Protein AF-A0A529F8K0-F1 (afdb_monomer_lite)

Secondary structure (DSSP, 8-state):
------TTSPPEEEEEEEGGGGTTTHHHHHHHHTT-SS--GGGSHHHHHHHGGG-TTS-EEEEEEEEEETTEEEEEEEEEEEEE--SSTTPPPEEEE---

pLDDT: mean 80.77, std 12.35, range [34.78, 93.19]

Foldseek 3Di:
DPDPPDPDWFDKDKDKAWLQCLVVCQVQQCQQQVVDPDHDPCSRSVNSNVVSVVVVVFRKMWIWIWGDDPVDTHTDDTWIWTFDADPDVPGDTDIDTDDD

Radius of gyration: 15.43 Å; chains: 1; bounding box: 37×30×43 Å

Sequence (100 aa):
HIEILANNRPERKLAIYPAAAGFDLVEELDYLCARTVEPNVFFNPRFLAPAMPRLEDREVKLAVIRDGDEYRNRLRLLVPFSVERPAIPLGVPVMRTWSS

Structure (mmCIF, N/CA/C/O backbone):
data_AF-A0A529F8K0-F1
#
_entry.id   AF-A0A529F8K0-F1
#
loop_
_atom_site.group_PDB
_atom_site.id
_atom_site.type_symbol
_atom_site.label_atom_id
_atom_site.label_alt_id
_atom_site.label_comp_id
_atom_site.label_asym_id
_atom_site.label_entity_id
_atom_site.label_seq_id
_atom_site.pdbx_PDB_ins_code
_atom_site.Cartn_x
_atom_site.Cartn_y
_atom_site.Cartn_z
_atom_site.occupancy
_atom_site.B_iso_or_equiv
_atom_site.auth_seq_id
_atom_site.auth_comp_id
_atom_site.auth_asym_id
_atom_site.auth_atom_id
_atom_site.pdbx_PDB_model_num
ATOM 1 N N . HIS A 1 1 ? -15.029 17.921 -12.730 1.00 34.78 1 HIS A N 1
ATOM 2 C CA . HIS A 1 1 ? -16.026 17.514 -11.723 1.00 34.78 1 HIS A CA 1
ATOM 3 C C . HIS A 1 1 ? -15.289 16.755 -10.626 1.00 34.78 1 HIS A C 1
ATOM 5 O O . HIS A 1 1 ? -14.945 15.603 -10.833 1.00 34.78 1 HIS A O 1
ATOM 11 N N . ILE A 1 2 ? -14.938 17.417 -9.520 1.00 41.97 2 ILE A N 1
ATOM 12 C CA . ILE A 1 2 ? -14.504 16.722 -8.301 1.00 41.97 2 ILE A CA 1
ATOM 13 C C . ILE A 1 2 ? -15.795 16.479 -7.528 1.00 41.97 2 ILE A C 1
ATOM 15 O O . ILE A 1 2 ? -16.441 17.436 -7.107 1.00 41.97 2 ILE A O 1
ATOM 19 N N . GLU A 1 3 ? -16.238 15.227 -7.448 1.00 46.56 3 GLU A N 1
ATOM 20 C CA . GLU A 1 3 ? -17.440 14.872 -6.697 1.00 46.56 3 GLU A CA 1
ATOM 21 C C . GLU A 1 3 ? -17.213 15.121 -5.203 1.00 46.56 3 GLU A C 1
ATOM 23 O O . GLU A 1 3 ? -16.631 14.309 -4.483 1.00 46.56 3 GLU A O 1
ATOM 28 N N . ILE A 1 4 ? -17.716 16.258 -4.726 1.00 52.88 4 ILE A N 1
ATOM 29 C CA . ILE A 1 4 ? -17.993 16.490 -3.312 1.00 52.88 4 ILE A CA 1
ATOM 30 C C . ILE A 1 4 ? -19.259 15.693 -2.988 1.00 52.88 4 ILE A C 1
ATOM 32 O O . ILE A 1 4 ? -20.375 16.201 -3.015 1.00 52.88 4 ILE A O 1
ATOM 36 N N . LEU A 1 5 ? -19.084 14.404 -2.715 1.00 57.44 5 LEU A N 1
ATOM 37 C CA . LEU A 1 5 ? -20.120 13.550 -2.144 1.00 57.44 5 LEU A CA 1
ATOM 38 C C . LEU A 1 5 ? -19.679 13.097 -0.753 1.00 57.44 5 LEU A C 1
ATOM 40 O O . LEU A 1 5 ? -19.171 11.987 -0.573 1.00 57.44 5 LEU A O 1
ATOM 44 N N . ALA A 1 6 ? -19.877 13.972 0.236 1.00 53.09 6 ALA A N 1
ATOM 45 C CA . ALA A 1 6 ? -20.589 13.638 1.474 1.00 53.09 6 ALA A CA 1
ATOM 46 C C . ALA A 1 6 ? -20.390 14.727 2.533 1.00 53.09 6 ALA A C 1
ATOM 48 O O . ALA A 1 6 ? -19.340 14.809 3.160 1.00 53.09 6 ALA A O 1
ATOM 49 N N . ASN A 1 7 ? -21.457 15.464 2.825 1.00 56.72 7 ASN A N 1
ATOM 50 C CA . ASN A 1 7 ? -21.496 16.514 3.846 1.00 56.72 7 ASN A CA 1
ATOM 51 C C . ASN A 1 7 ? -21.342 16.015 5.305 1.00 56.72 7 ASN A C 1
ATOM 53 O O . ASN A 1 7 ? -21.532 16.801 6.217 1.00 56.72 7 ASN A O 1
ATOM 57 N N . ASN A 1 8 ? -21.036 14.728 5.538 1.00 63.09 8 ASN A N 1
ATOM 58 C CA . ASN A 1 8 ? -20.968 14.103 6.872 1.00 63.09 8 ASN A CA 1
ATOM 59 C C . ASN A 1 8 ? -19.920 12.973 6.989 1.00 63.09 8 ASN A C 1
ATOM 61 O O . ASN A 1 8 ? -19.951 12.200 7.947 1.00 63.09 8 ASN A O 1
ATOM 65 N N . ARG A 1 9 ? -19.029 12.790 6.003 1.00 67.81 9 ARG A N 1
ATOM 66 C CA . ARG A 1 9 ? -17.962 11.778 6.108 1.00 67.81 9 ARG A CA 1
ATOM 67 C C . ARG A 1 9 ? -16.693 12.429 6.657 1.00 67.81 9 ARG A C 1
ATOM 69 O O . ARG A 1 9 ? -16.410 13.556 6.261 1.00 67.81 9 ARG A O 1
ATOM 76 N N . PRO A 1 10 ? -15.928 11.736 7.519 1.00 73.69 10 PRO A N 1
ATOM 77 C CA . PRO A 1 10 ? -14.649 12.257 7.975 1.00 73.69 10 PRO A CA 1
ATOM 78 C C . PRO A 1 10 ? -13.744 12.587 6.787 1.00 73.69 10 PRO A C 1
ATOM 80 O O . PRO A 1 10 ? -13.781 11.877 5.772 1.00 73.69 10 PRO A O 1
ATOM 83 N N . GLU A 1 11 ? -12.930 13.634 6.924 1.00 79.69 11 GLU A N 1
ATOM 84 C CA . GLU A 1 11 ? -11.948 13.982 5.901 1.00 79.69 11 GLU A CA 1
ATOM 85 C C . GLU A 1 11 ? -11.048 12.786 5.599 1.00 79.69 11 GLU A C 1
ATOM 87 O O . GLU A 1 11 ? -10.622 12.043 6.490 1.00 79.69 11 GLU A O 1
ATOM 92 N N . ARG A 1 12 ? -10.769 12.598 4.309 1.00 86.38 12 ARG A N 1
ATOM 93 C CA . ARG A 1 12 ? -9.857 11.562 3.850 1.00 86.38 12 ARG A CA 1
ATOM 94 C C . ARG A 1 12 ? -8.489 12.161 3.617 1.00 86.38 12 ARG A C 1
ATOM 96 O O . ARG A 1 12 ? -8.351 13.080 2.813 1.00 86.38 12 ARG A O 1
ATOM 103 N N . LYS A 1 13 ? -7.482 11.606 4.280 1.00 87.75 13 LYS A N 1
ATOM 104 C CA . LYS A 1 13 ? -6.093 12.044 4.140 1.00 87.75 13 LYS A CA 1
ATOM 105 C C . LYS A 1 13 ? -5.315 11.002 3.352 1.00 87.75 13 LYS A C 1
ATOM 107 O O . LYS A 1 13 ? -5.330 9.822 3.703 1.00 87.75 13 LYS A O 1
ATOM 112 N N . LEU A 1 14 ? -4.671 11.455 2.280 1.00 91.75 14 LEU A N 1
ATOM 113 C CA . LEU A 1 14 ? -3.693 10.678 1.528 1.00 91.75 14 LEU A CA 1
ATOM 114 C C . LEU A 1 14 ? -2.320 10.882 2.167 1.00 91.75 14 LEU A C 1
ATOM 116 O O . LEU A 1 14 ? -1.885 12.018 2.343 1.00 91.75 14 LEU A O 1
ATOM 120 N N . ALA A 1 15 ? -1.634 9.787 2.469 1.00 91.00 15 ALA A N 1
ATOM 121 C CA . ALA A 1 15 ? -0.244 9.796 2.900 1.00 91.00 15 ALA A CA 1
ATOM 122 C C . ALA A 1 15 ? 0.568 8.821 2.043 1.00 91.00 15 ALA A C 1
ATOM 124 O O . ALA A 1 15 ? 0.055 7.794 1.594 1.00 91.00 15 ALA A O 1
ATOM 125 N N . ILE A 1 16 ? 1.831 9.167 1.796 1.00 92.69 16 ILE A N 1
ATOM 126 C CA . ILE A 1 16 ? 2.768 8.350 1.026 1.00 92.69 16 ILE A CA 1
ATOM 127 C C . ILE A 1 16 ? 3.906 7.959 1.956 1.00 92.69 16 ILE A C 1
ATOM 129 O O . ILE A 1 16 ? 4.568 8.827 2.523 1.00 92.69 16 ILE A O 1
ATOM 133 N N . TYR A 1 17 ? 4.136 6.658 2.080 1.00 90.25 17 TYR A N 1
ATOM 134 C CA . TYR A 1 17 ? 5.192 6.094 2.907 1.00 90.25 17 TYR A CA 1
ATOM 135 C C . TYR A 1 17 ? 6.238 5.372 2.051 1.00 90.25 17 TYR A C 1
ATOM 137 O O . TYR A 1 17 ? 5.900 4.840 0.987 1.00 90.25 17 TYR A O 1
ATOM 145 N N . PRO A 1 18 ? 7.505 5.309 2.498 1.00 88.56 18 PRO A N 1
ATOM 146 C CA . PRO A 1 18 ? 8.475 4.394 1.905 1.00 88.56 18 PRO A CA 1
ATOM 147 C C . PRO A 1 18 ? 8.022 2.940 2.105 1.00 88.56 18 PRO A C 1
ATOM 149 O O . PRO A 1 18 ? 7.329 2.634 3.075 1.00 88.56 18 PRO A O 1
ATOM 152 N N . ALA A 1 19 ? 8.450 2.025 1.230 1.00 83.75 19 ALA A N 1
ATOM 153 C CA . ALA A 1 19 ? 8.105 0.602 1.339 1.00 83.75 19 ALA A CA 1
ATOM 154 C C . ALA A 1 19 ? 8.466 -0.018 2.707 1.00 83.75 19 ALA A C 1
ATOM 156 O O . ALA A 1 19 ? 7.732 -0.866 3.214 1.00 83.75 19 ALA A O 1
ATOM 157 N N . ALA A 1 20 ? 9.546 0.453 3.342 1.00 80.25 20 ALA A N 1
ATOM 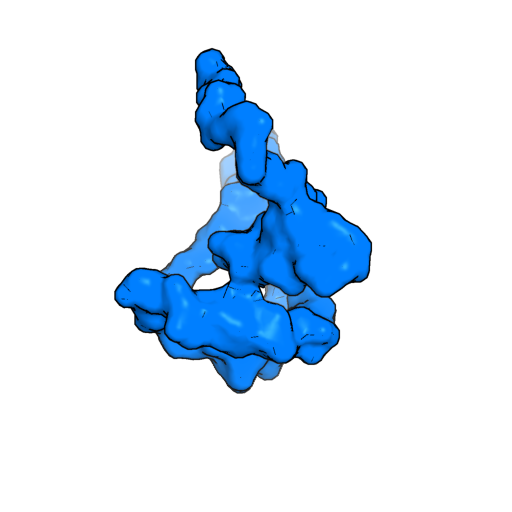158 C CA . ALA A 1 20 ? 9.972 0.009 4.672 1.00 80.25 20 ALA A CA 1
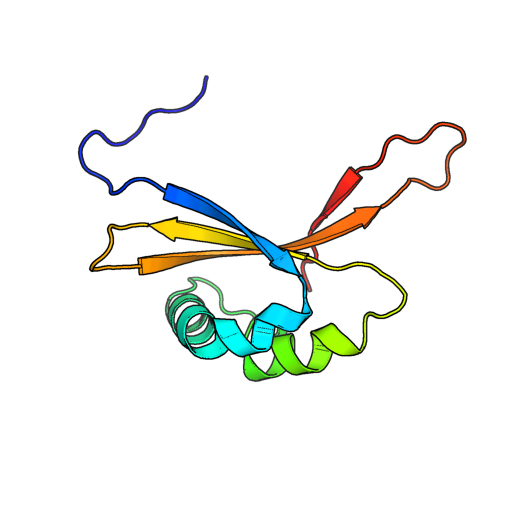ATOM 159 C C . ALA A 1 20 ? 8.929 0.275 5.777 1.00 80.25 20 ALA A C 1
ATOM 161 O O . ALA A 1 20 ? 8.872 -0.473 6.747 1.00 80.25 20 ALA A O 1
ATOM 162 N N . ALA A 1 21 ? 8.051 1.270 5.609 1.00 84.31 21 ALA A N 1
ATOM 163 C CA . ALA A 1 21 ? 6.977 1.544 6.564 1.00 84.31 21 ALA A CA 1
ATOM 164 C C . ALA A 1 21 ? 5.897 0.449 6.584 1.00 84.31 21 ALA A C 1
ATOM 166 O O . ALA A 1 21 ? 5.016 0.473 7.436 1.00 84.31 21 ALA A O 1
ATOM 167 N N . GLY A 1 22 ? 5.937 -0.526 5.666 1.00 78.00 22 GLY A N 1
ATOM 168 C CA . GLY A 1 22 ? 5.014 -1.662 5.677 1.00 78.00 22 GLY A CA 1
ATOM 169 C C . GLY A 1 22 ? 5.008 -2.426 7.008 1.00 78.00 22 GLY A C 1
ATOM 170 O O . GLY A 1 22 ? 3.963 -2.949 7.381 1.00 78.00 22 GLY A O 1
ATOM 171 N N . PHE A 1 23 ? 6.132 -2.441 7.738 1.00 81.69 23 PHE A N 1
ATOM 172 C CA . PHE A 1 23 ? 6.224 -3.030 9.080 1.00 81.69 23 PHE A CA 1
ATOM 173 C C . PHE A 1 23 ? 5.476 -2.213 10.141 1.00 81.69 23 PHE A C 1
ATOM 175 O O . PHE A 1 23 ? 4.771 -2.786 10.968 1.00 81.69 23 PHE A O 1
ATOM 182 N N . ASP A 1 24 ? 5.573 -0.886 10.083 1.00 85.12 24 ASP A N 1
ATOM 183 C CA . ASP A 1 24 ? 4.896 0.006 11.032 1.00 85.12 24 ASP A CA 1
ATOM 184 C C . ASP A 1 24 ? 3.378 0.039 10.798 1.00 85.12 24 ASP A C 1
ATOM 186 O O . ASP A 1 24 ? 2.598 0.301 11.709 1.00 85.12 24 ASP A O 1
ATOM 190 N N . LEU A 1 25 ? 2.946 -0.263 9.570 1.00 84.75 25 LEU A N 1
ATOM 191 C CA . LEU A 1 25 ? 1.546 -0.240 9.149 1.00 84.75 25 LEU A CA 1
ATOM 192 C C . LEU A 1 25 ? 0.813 -1.583 9.332 1.00 84.75 25 LEU A C 1
ATOM 194 O O . LEU A 1 25 ? -0.354 -1.680 8.953 1.00 84.75 25 LEU A O 1
ATOM 198 N N . VAL A 1 26 ? 1.456 -2.622 9.886 1.00 87.31 26 VAL A N 1
ATOM 199 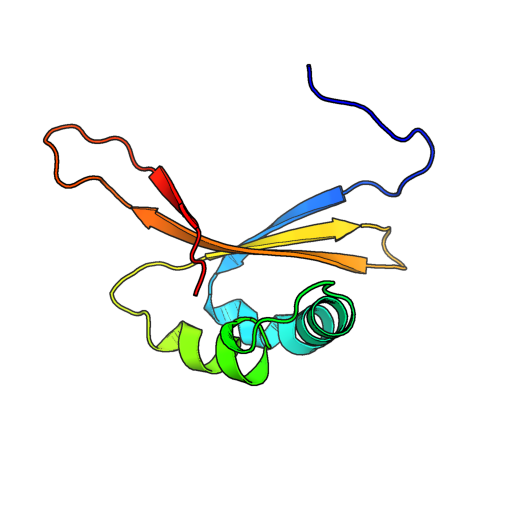C CA . VAL A 1 26 ? 0.927 -4.005 9.911 1.00 87.31 26 VAL A CA 1
ATOM 200 C C . VAL A 1 26 ? -0.486 -4.098 10.486 1.00 87.31 26 VAL A C 1
ATOM 202 O O . VAL A 1 26 ? -1.352 -4.692 9.848 1.00 87.31 26 VAL A O 1
ATOM 205 N N . GLU A 1 27 ? -0.743 -3.509 11.655 1.00 86.75 27 GLU A N 1
ATOM 206 C CA . GLU A 1 27 ? -2.057 -3.592 12.314 1.00 86.75 27 GLU A CA 1
ATOM 207 C C . GLU A 1 27 ? -3.165 -2.960 11.455 1.00 86.75 27 GLU A C 1
ATOM 209 O O . GLU A 1 27 ? -4.260 -3.505 11.293 1.00 86.75 27 GLU A O 1
ATOM 214 N N . GLU A 1 28 ? -2.859 -1.823 10.840 1.00 87.56 28 GLU A N 1
ATOM 215 C CA . GLU A 1 28 ? -3.801 -1.059 10.028 1.00 87.56 28 GLU A CA 1
ATOM 216 C C . GLU A 1 28 ? -4.068 -1.734 8.676 1.00 87.56 28 GLU A C 1
ATOM 218 O O . GLU A 1 28 ? -5.192 -1.722 8.166 1.00 87.56 28 GLU A O 1
ATOM 223 N N . LEU A 1 29 ? -3.040 -2.367 8.111 1.00 87.69 29 LEU A N 1
ATOM 224 C CA . LEU A 1 29 ? -3.141 -3.197 6.917 1.00 87.69 29 LEU A CA 1
ATOM 225 C C . LEU A 1 29 ? -3.951 -4.467 7.182 1.00 87.69 29 LEU A C 1
ATOM 227 O O . LEU A 1 29 ? -4.797 -4.816 6.359 1.00 87.69 29 LEU A O 1
ATOM 231 N N . ASP A 1 30 ? -3.757 -5.124 8.330 1.00 89.25 30 ASP A N 1
ATOM 232 C CA . ASP A 1 30 ? -4.571 -6.273 8.745 1.00 89.25 30 ASP A CA 1
ATOM 233 C C . ASP A 1 30 ? -6.045 -5.846 8.900 1.00 89.25 30 ASP A C 1
ATOM 235 O O . ASP A 1 30 ? -6.950 -6.543 8.427 1.00 89.25 30 ASP A O 1
ATOM 239 N N . TYR A 1 31 ? -6.303 -4.655 9.462 1.00 88.88 31 TYR A N 1
ATOM 240 C CA . TYR A 1 31 ? -7.652 -4.086 9.545 1.00 88.88 31 TYR A CA 1
ATOM 241 C C . TYR A 1 31 ? -8.303 -3.903 8.165 1.00 88.88 31 TYR A C 1
ATOM 243 O O . TYR A 1 31 ? -9.483 -4.250 8.004 1.00 88.88 31 TYR A O 1
ATOM 251 N N . LEU A 1 32 ? -7.565 -3.355 7.193 1.00 89.75 32 LEU A N 1
ATOM 252 C CA . LEU A 1 32 ? -8.044 -3.147 5.824 1.00 89.75 32 LEU A CA 1
ATOM 253 C C . LEU A 1 32 ? -8.283 -4.483 5.107 1.00 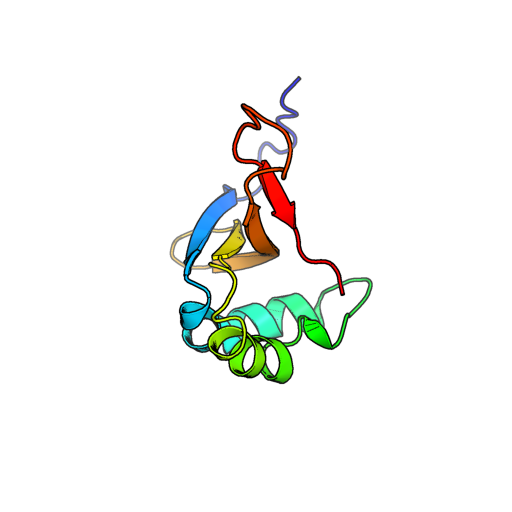89.75 32 LEU A C 1
ATOM 255 O O . LEU A 1 32 ? -9.365 -4.690 4.555 1.00 89.75 32 LEU A O 1
ATOM 259 N N . CYS A 1 33 ? -7.316 -5.403 5.159 1.00 88.06 33 CYS A N 1
ATOM 260 C CA . CYS A 1 33 ? -7.385 -6.707 4.494 1.00 88.06 33 CYS A CA 1
ATOM 261 C C . CYS A 1 33 ? -8.607 -7.512 4.946 1.00 88.06 33 CYS A C 1
ATOM 263 O O . CYS A 1 33 ? -9.341 -8.040 4.115 1.00 88.06 33 CYS A O 1
ATOM 265 N N . ALA A 1 34 ? -8.890 -7.537 6.252 1.00 88.56 34 ALA A N 1
ATOM 266 C CA . ALA A 1 34 ? -10.046 -8.243 6.810 1.00 88.56 34 ALA A CA 1
ATOM 267 C C . ALA A 1 34 ? -11.411 -7.680 6.359 1.00 88.56 34 ALA A C 1
ATOM 269 O O . ALA A 1 34 ? -12.445 -8.298 6.602 1.00 88.56 34 ALA A O 1
ATOM 270 N N . ARG A 1 35 ? -11.434 -6.488 5.750 1.00 88.06 35 ARG A N 1
ATOM 271 C CA . ARG A 1 35 ? -12.645 -5.770 5.311 1.00 88.06 35 ARG A CA 1
ATOM 272 C C . ARG A 1 35 ? -12.656 -5.498 3.811 1.00 88.06 35 ARG A C 1
ATOM 274 O O . ARG A 1 35 ? -13.506 -4.747 3.333 1.00 88.06 35 ARG A O 1
ATOM 281 N N . THR A 1 36 ? -11.705 -6.070 3.080 1.00 88.00 36 THR A N 1
ATOM 282 C CA . THR A 1 36 ? -11.659 -5.947 1.626 1.00 88.00 36 THR A CA 1
ATOM 283 C C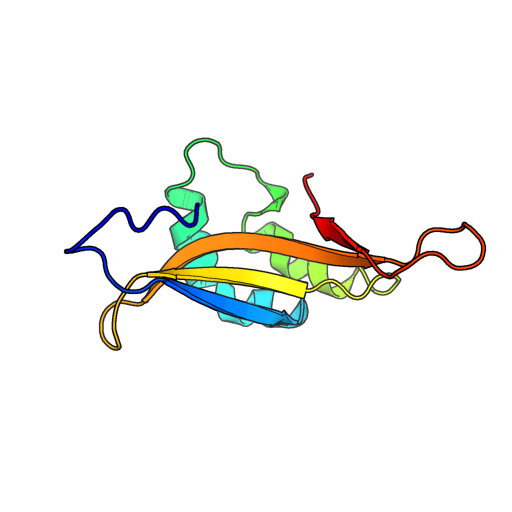 . THR A 1 36 ? -12.714 -6.878 1.035 1.00 88.00 36 THR A C 1
ATOM 285 O O . THR A 1 36 ? -12.853 -8.010 1.490 1.00 88.00 36 THR A O 1
ATOM 288 N N . VAL A 1 37 ? -13.480 -6.401 0.051 1.00 89.12 37 VAL A N 1
ATOM 289 C CA . VAL A 1 37 ? -14.528 -7.207 -0.605 1.00 89.12 37 VAL A CA 1
ATOM 290 C C . VAL A 1 37 ? -13.914 -8.433 -1.281 1.00 89.12 37 VAL A C 1
ATOM 292 O O . VAL A 1 37 ? -14.440 -9.535 -1.163 1.00 89.12 37 VAL A O 1
ATOM 295 N N . GLU A 1 38 ? -12.764 -8.235 -1.925 1.00 88.75 38 GLU A N 1
ATOM 296 C CA . GLU A 1 38 ? -11.971 -9.292 -2.542 1.00 88.75 38 GLU A CA 1
ATOM 297 C C . GLU A 1 38 ? -10.573 -9.292 -1.913 1.00 88.75 38 GLU A C 1
ATOM 299 O O . GLU A 1 38 ? -9.766 -8.400 -2.193 1.00 88.75 38 GLU A O 1
ATOM 304 N N . PRO A 1 39 ? -10.277 -10.235 -1.003 1.00 84.62 39 PRO A N 1
ATOM 305 C CA . PRO A 1 39 ? -8.967 -10.311 -0.382 1.00 84.62 39 PRO A CA 1
ATOM 306 C C . PRO A 1 39 ? -7.929 -10.797 -1.396 1.00 84.62 39 PRO A C 1
ATOM 308 O O . PRO A 1 39 ? -8.138 -11.781 -2.102 1.00 84.62 39 PRO A O 1
ATOM 311 N N . ASN A 1 40 ? -6.764 -10.152 -1.410 1.00 87.44 40 ASN A N 1
ATOM 312 C CA . ASN A 1 40 ? -5.605 -10.613 -2.164 1.00 87.44 40 ASN A CA 1
ATOM 313 C C . ASN A 1 40 ? -4.436 -10.844 -1.197 1.00 87.44 40 ASN A C 1
ATOM 315 O O . ASN A 1 40 ? -4.012 -9.949 -0.463 1.00 87.44 40 ASN A O 1
ATOM 319 N N . VAL A 1 41 ? -3.939 -12.085 -1.194 1.00 87.19 41 VAL A N 1
ATOM 320 C CA . VAL A 1 41 ? -2.932 -12.582 -0.247 1.00 87.19 41 VAL A CA 1
ATOM 321 C C . VAL A 1 41 ? -1.623 -11.793 -0.303 1.00 87.19 41 VAL A C 1
ATOM 323 O O . VAL A 1 41 ? -0.980 -11.625 0.729 1.00 87.19 41 VAL A O 1
ATOM 326 N N . PHE A 1 42 ? -1.261 -11.238 -1.463 1.00 86.38 42 PHE A N 1
ATOM 327 C CA . PHE A 1 42 ? -0.044 -10.445 -1.629 1.00 86.38 42 PHE A CA 1
ATOM 328 C C . PHE A 1 42 ? -0.122 -9.077 -0.940 1.00 86.38 42 PHE A C 1
ATOM 330 O O . PHE A 1 42 ? 0.914 -8.513 -0.593 1.00 86.38 42 PHE A O 1
ATOM 337 N N . PHE A 1 43 ? -1.330 -8.563 -0.685 1.00 86.88 43 PHE A N 1
ATOM 338 C CA . PHE A 1 43 ? -1.530 -7.332 0.086 1.00 86.88 43 PHE A CA 1
ATOM 339 C C . PHE A 1 43 ? -1.692 -7.576 1.586 1.00 86.88 43 PHE A C 1
ATOM 341 O O . PHE A 1 43 ? -1.699 -6.614 2.354 1.00 86.88 43 PHE A O 1
ATOM 348 N N . ASN A 1 44 ? -1.781 -8.834 2.033 1.00 87.50 44 ASN A N 1
ATOM 349 C CA . ASN A 1 44 ? -1.751 -9.120 3.460 1.00 87.50 44 ASN A CA 1
ATOM 350 C C . ASN A 1 44 ? -0.391 -8.679 4.036 1.00 87.50 44 ASN A C 1
ATOM 352 O O . ASN A 1 44 ? 0.645 -9.030 3.462 1.00 87.50 44 ASN A O 1
ATOM 356 N N . PRO A 1 45 ? -0.350 -7.959 5.171 1.00 85.88 45 PRO A N 1
ATOM 357 C CA . PRO A 1 45 ? 0.895 -7.413 5.713 1.00 85.88 45 PRO A CA 1
ATOM 358 C C . PRO A 1 45 ? 1.961 -8.479 6.002 1.00 85.88 45 PRO A C 1
ATOM 360 O O . PRO A 1 45 ? 3.149 -8.190 5.870 1.00 85.88 45 PRO A O 1
ATOM 363 N N . ARG A 1 46 ? 1.566 -9.726 6.306 1.00 86.88 46 ARG A N 1
ATOM 364 C CA . ARG A 1 46 ? 2.502 -10.847 6.511 1.00 86.88 46 ARG A CA 1
ATOM 365 C C . ARG A 1 46 ? 3.253 -11.247 5.238 1.00 86.88 46 ARG A C 1
ATOM 367 O O . ARG A 1 46 ? 4.331 -11.820 5.343 1.00 86.88 46 ARG A O 1
ATOM 374 N N . PHE A 1 47 ? 2.703 -10.956 4.060 1.00 87.38 47 PHE A N 1
ATOM 375 C CA . PHE A 1 47 ? 3.351 -11.184 2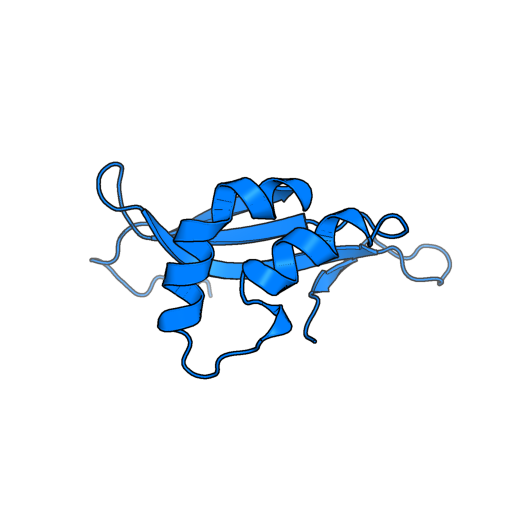.765 1.00 87.38 47 PHE A CA 1
ATOM 376 C C . PHE A 1 47 ? 3.972 -9.900 2.214 1.00 87.38 47 PHE A C 1
ATOM 378 O O . PHE A 1 47 ? 5.102 -9.925 1.727 1.00 87.38 47 PHE A O 1
ATOM 385 N N . LEU A 1 48 ? 3.265 -8.776 2.343 1.00 84.31 48 LEU A N 1
ATOM 386 C CA . LEU A 1 48 ? 3.691 -7.482 1.827 1.00 84.31 48 LEU A CA 1
ATOM 387 C C . LEU A 1 48 ? 4.965 -6.986 2.521 1.00 84.31 48 LEU A C 1
ATOM 389 O O . LEU A 1 48 ? 5.946 -6.698 1.839 1.00 84.31 48 LEU A O 1
ATOM 393 N N . ALA A 1 49 ? 4.989 -6.919 3.858 1.00 82.12 49 ALA A N 1
ATOM 394 C CA . ALA A 1 49 ? 6.117 -6.334 4.586 1.00 82.12 49 ALA A CA 1
ATOM 395 C C . ALA A 1 49 ? 7.443 -7.090 4.349 1.00 82.12 49 ALA A C 1
ATOM 397 O O . ALA A 1 49 ? 8.444 -6.428 4.092 1.00 82.12 49 ALA A O 1
ATOM 398 N N . PRO A 1 50 ? 7.489 -8.439 4.309 1.00 81.94 50 PRO A N 1
ATOM 399 C CA . PRO A 1 50 ? 8.712 -9.162 3.944 1.00 81.94 50 PRO A CA 1
ATOM 400 C C . PRO A 1 50 ? 9.092 -9.076 2.459 1.00 81.94 50 PRO A C 1
ATOM 402 O O . PRO A 1 50 ? 10.258 -9.279 2.117 1.00 81.94 50 PRO A O 1
ATOM 405 N N . ALA A 1 51 ? 8.132 -8.819 1.565 1.00 79.75 51 ALA A N 1
ATOM 406 C CA . ALA A 1 51 ? 8.402 -8.646 0.139 1.00 79.75 51 ALA A CA 1
ATOM 407 C C . ALA A 1 51 ? 8.990 -7.261 -0.175 1.00 79.75 51 ALA A C 1
ATOM 409 O O . ALA A 1 51 ? 9.810 -7.148 -1.082 1.00 79.75 51 ALA A O 1
ATOM 410 N N . MET A 1 52 ? 8.623 -6.226 0.589 1.00 74.44 52 MET A N 1
ATOM 411 C CA . MET A 1 52 ? 9.051 -4.840 0.357 1.00 74.44 52 MET A CA 1
ATOM 412 C C . MET A 1 52 ? 10.582 -4.631 0.348 1.00 74.44 52 MET A C 1
ATOM 414 O O . MET A 1 52 ? 11.063 -4.014 -0.601 1.00 74.44 52 MET A O 1
ATOM 418 N N . PRO A 1 53 ? 11.379 -5.160 1.304 1.00 64.00 53 PRO A N 1
ATOM 419 C CA . PRO A 1 53 ? 12.839 -5.033 1.282 1.00 64.00 53 PRO A CA 1
ATOM 420 C C . PRO A 1 53 ? 13.502 -5.666 0.059 1.00 64.00 53 PRO A C 1
ATOM 422 O O . PRO A 1 53 ? 14.610 -5.294 -0.285 1.00 64.00 53 PRO A O 1
ATOM 425 N N . ARG A 1 54 ? 12.845 -6.634 -0.592 1.00 63.03 54 ARG A N 1
ATOM 426 C CA . ARG A 1 54 ? 13.415 -7.417 -1.701 1.00 63.03 54 ARG A CA 1
ATOM 427 C C . ARG A 1 54 ? 13.196 -6.780 -3.070 1.00 63.03 54 ARG A C 1
ATOM 429 O O . ARG A 1 54 ? 13.671 -7.311 -4.067 1.00 63.03 54 ARG A O 1
ATOM 436 N N . LEU A 1 55 ? 12.468 -5.667 -3.135 1.00 64.44 55 LEU A N 1
ATOM 437 C CA . LEU A 1 55 ? 12.185 -4.942 -4.374 1.00 64.44 55 LEU A CA 1
ATOM 438 C C . LEU A 1 55 ? 13.289 -3.923 -4.707 1.00 64.44 55 LEU A C 1
ATOM 440 O O . LEU A 1 55 ? 12.997 -2.926 -5.351 1.00 64.44 55 LEU A O 1
ATOM 444 N N . GLU A 1 56 ? 14.535 -4.161 -4.278 1.00 58.69 56 GLU A N 1
ATOM 445 C CA . GLU A 1 56 ? 15.662 -3.206 -4.306 1.00 58.69 56 GLU A CA 1
ATOM 446 C C . GLU A 1 56 ? 15.890 -2.532 -5.672 1.00 58.69 56 GLU A C 1
ATOM 448 O O . GLU A 1 56 ? 16.260 -1.361 -5.722 1.00 58.69 56 GLU A O 1
ATOM 453 N N . ASP A 1 57 ? 15.577 -3.215 -6.778 1.00 65.69 57 ASP A N 1
ATOM 454 C CA . ASP A 1 57 ? 15.689 -2.656 -8.133 1.00 65.69 57 ASP A CA 1
ATOM 455 C C . ASP A 1 57 ? 14.665 -1.543 -8.440 1.00 65.69 57 ASP A C 1
ATOM 457 O O . ASP A 1 57 ? 14.780 -0.848 -9.454 1.00 65.69 57 ASP A O 1
ATOM 461 N N . ARG A 1 58 ? 13.619 -1.374 -7.617 1.00 71.44 58 ARG A N 1
ATOM 462 C CA . ARG A 1 58 ? 12.537 -0.402 -7.834 1.00 71.44 58 ARG A CA 1
ATOM 463 C C . ARG A 1 58 ? 12.142 0.294 -6.533 1.00 71.44 58 ARG A C 1
ATOM 465 O O . ARG A 1 58 ? 11.713 -0.333 -5.572 1.00 71.44 58 ARG A O 1
ATOM 472 N N . GLU A 1 59 ? 12.185 1.625 -6.534 1.00 82.56 59 GLU A N 1
ATOM 473 C CA . GLU A 1 59 ? 11.759 2.450 -5.397 1.00 82.56 59 GLU A CA 1
ATOM 474 C C . GLU A 1 59 ? 10.227 2.398 -5.223 1.00 82.56 59 GLU A C 1
ATOM 476 O O . GLU A 1 59 ? 9.481 3.228 -5.755 1.00 82.56 59 GLU A O 1
ATOM 481 N N . VAL A 1 60 ? 9.745 1.382 -4.503 1.00 87.06 60 VAL A N 1
ATOM 482 C CA . VAL A 1 60 ? 8.325 1.211 -4.180 1.00 87.06 60 VAL A CA 1
ATOM 483 C C . VAL A 1 60 ? 7.924 2.115 -3.013 1.00 87.06 60 VAL A C 1
ATOM 485 O O . VAL A 1 60 ? 8.660 2.314 -2.044 1.00 87.06 60 VAL A O 1
ATOM 488 N N . LYS A 1 61 ? 6.720 2.672 -3.111 1.00 89.25 61 LYS A N 1
ATOM 489 C CA . LYS A 1 61 ? 6.070 3.528 -2.118 1.00 89.25 61 LYS A CA 1
ATOM 490 C C . LYS A 1 61 ? 4.672 2.999 -1.841 1.00 89.25 61 LYS A C 1
ATOM 492 O O . LYS A 1 61 ? 4.042 2.391 -2.704 1.00 89.25 61 LYS A O 1
ATOM 497 N N . LEU A 1 62 ? 4.180 3.244 -0.635 1.00 89.94 62 LEU A N 1
ATOM 498 C CA . LEU A 1 62 ? 2.835 2.875 -0.214 1.00 89.94 62 LEU A CA 1
ATOM 499 C C . LEU A 1 62 ? 1.988 4.146 -0.142 1.00 89.94 62 LEU A C 1
ATOM 501 O O . LEU A 1 62 ? 2.193 4.980 0.739 1.00 89.94 62 LEU A O 1
ATOM 505 N N . ALA A 1 63 ? 1.046 4.306 -1.070 1.00 93.19 63 ALA A N 1
ATOM 506 C CA . ALA A 1 63 ? -0.004 5.309 -0.955 1.00 93.19 63 ALA A CA 1
ATOM 507 C C . ALA A 1 63 ? -1.141 4.739 -0.107 1.00 93.19 63 ALA A C 1
ATOM 509 O O . ALA A 1 63 ? -1.681 3.672 -0.408 1.00 93.19 63 ALA A O 1
ATOM 510 N N . VAL A 1 64 ? -1.524 5.467 0.937 1.00 91.81 64 VAL A N 1
ATOM 511 C CA . VAL A 1 64 ? -2.626 5.085 1.814 1.00 91.81 64 VAL A CA 1
ATOM 512 C C . VAL A 1 64 ? -3.632 6.209 1.963 1.00 91.81 64 VAL A C 1
ATOM 514 O O . VAL A 1 64 ? -3.260 7.368 2.130 1.00 91.81 64 VAL A O 1
ATOM 517 N N . ILE A 1 65 ? -4.917 5.860 1.938 1.00 91.75 65 ILE A N 1
ATOM 518 C CA . ILE A 1 65 ? -5.992 6.788 2.300 1.00 91.75 65 ILE A CA 1
ATOM 519 C C . ILE A 1 65 ? -6.601 6.339 3.610 1.00 91.75 65 ILE A C 1
ATOM 521 O O . ILE A 1 65 ? -6.909 5.160 3.796 1.00 91.75 65 ILE A O 1
ATOM 525 N N . ARG A 1 66 ? -6.805 7.310 4.490 1.00 88.50 66 ARG A N 1
ATOM 526 C CA . ARG A 1 66 ? -7.357 7.119 5.824 1.00 88.50 66 ARG A CA 1
ATOM 527 C C . ARG A 1 66 ? -8.572 8.001 6.001 1.00 88.50 66 ARG A C 1
ATOM 529 O O . ARG A 1 66 ? -8.557 9.124 5.504 1.00 88.50 66 ARG A O 1
ATOM 536 N N . ASP A 1 67 ? -9.599 7.513 6.680 1.00 85.81 67 ASP A N 1
ATOM 537 C CA . ASP A 1 67 ? -10.685 8.353 7.176 1.00 85.81 67 ASP A CA 1
ATOM 538 C C . ASP A 1 67 ? -10.634 8.480 8.700 1.00 85.81 67 ASP A C 1
ATOM 540 O O . ASP A 1 67 ? -10.288 7.535 9.414 1.00 85.81 67 ASP A O 1
ATOM 544 N N . GLY A 1 68 ? -11.031 9.660 9.172 1.00 74.62 68 GLY A N 1
ATOM 545 C CA . GLY A 1 68 ? -11.329 9.926 10.573 1.00 74.62 68 GLY A CA 1
ATOM 546 C C . GLY A 1 68 ? -10.568 11.114 11.165 1.00 74.62 68 GLY A C 1
ATOM 547 O O . GLY A 1 68 ? -10.069 11.971 10.437 1.00 74.62 68 GLY A O 1
ATOM 548 N N . ASP A 1 69 ? -10.570 11.192 12.489 1.00 70.19 69 ASP A N 1
ATOM 549 C CA . ASP A 1 69 ? -9.997 12.268 13.301 1.00 70.19 69 ASP A CA 1
ATOM 550 C C . ASP A 1 69 ? -8.837 11.733 14.163 1.00 70.19 69 ASP A C 1
ATOM 552 O O . ASP A 1 69 ? -8.378 10.605 13.977 1.00 70.19 69 ASP A O 1
ATOM 556 N N . GLU A 1 70 ? -8.341 12.529 15.110 1.00 65.38 70 GLU A N 1
ATOM 557 C CA . GLU A 1 70 ? -7.252 12.123 16.015 1.00 65.38 70 GLU A CA 1
ATOM 558 C C . GLU A 1 70 ? -7.587 10.882 16.866 1.00 65.38 70 GLU A C 1
ATOM 560 O O . GLU A 1 70 ? -6.681 10.205 17.345 1.00 65.38 70 GLU A O 1
ATOM 565 N N . TYR A 1 71 ? -8.872 10.542 17.020 1.00 63.19 71 TYR A N 1
ATOM 566 C CA . TYR A 1 71 ? -9.351 9.437 17.853 1.00 63.19 71 TYR A CA 1
ATOM 567 C C . TYR A 1 71 ? -9.736 8.195 17.043 1.00 63.19 71 TYR A C 1
ATOM 569 O O . TYR A 1 71 ? -9.835 7.092 17.589 1.00 63.19 71 TYR A O 1
ATOM 577 N N . ARG A 1 72 ? -9.975 8.341 15.737 1.00 69.38 72 ARG A N 1
ATOM 578 C CA . ARG A 1 72 ? -10.267 7.237 14.819 1.00 69.38 72 ARG A CA 1
ATOM 579 C C . ARG A 1 72 ? -9.460 7.409 13.548 1.00 69.38 72 ARG A C 1
ATOM 581 O O . ARG A 1 72 ? -9.841 8.188 12.694 1.00 69.38 72 ARG A O 1
ATOM 588 N N . ASN A 1 73 ? -8.423 6.601 13.374 1.00 74.31 73 ASN A N 1
ATOM 589 C CA . ASN A 1 73 ? -7.673 6.531 12.128 1.00 74.31 73 ASN A CA 1
ATOM 590 C C . ASN A 1 73 ? -7.925 5.172 11.470 1.00 74.31 73 ASN A C 1
ATOM 592 O O . ASN A 1 73 ? -7.497 4.140 11.980 1.00 74.31 73 ASN A O 1
ATOM 596 N N . ARG A 1 74 ? -8.695 5.148 10.379 1.00 85.31 74 ARG A N 1
ATOM 597 C CA . ARG A 1 74 ? -9.066 3.904 9.697 1.00 85.31 74 ARG A CA 1
ATOM 598 C C . ARG A 1 74 ? -8.521 3.898 8.286 1.00 85.31 74 ARG A C 1
ATOM 600 O O . ARG A 1 74 ? -8.800 4.785 7.484 1.00 85.31 74 ARG A O 1
ATOM 607 N N . LEU A 1 75 ? -7.762 2.859 7.970 1.00 89.50 75 LEU A N 1
ATOM 608 C CA . LEU A 1 75 ? -7.233 2.661 6.634 1.00 89.50 75 LEU A CA 1
ATOM 609 C C . LEU A 1 75 ? -8.361 2.261 5.667 1.00 89.50 75 LEU A C 1
ATOM 611 O O . LEU A 1 75 ? -9.182 1.394 5.971 1.00 89.50 75 LEU A O 1
ATOM 615 N N . ARG A 1 76 ? -8.410 2.913 4.502 1.00 89.69 76 ARG A N 1
ATOM 616 C CA . ARG A 1 76 ? -9.439 2.724 3.461 1.00 89.69 76 ARG A CA 1
ATOM 617 C C . ARG A 1 76 ? -8.880 2.348 2.103 1.00 89.69 76 ARG A C 1
ATOM 619 O O . ARG A 1 76 ? -9.613 1.800 1.288 1.00 89.69 76 ARG A O 1
ATOM 626 N N . LEU A 1 77 ? -7.616 2.664 1.859 1.00 90.94 77 LEU A N 1
ATOM 627 C CA . LEU A 1 77 ? -6.929 2.344 0.621 1.00 90.94 77 LEU A CA 1
ATOM 628 C C . LEU A 1 77 ? -5.481 2.001 0.933 1.00 90.94 77 LEU A C 1
ATOM 630 O O . LEU A 1 77 ? -4.846 2.700 1.721 1.00 90.94 77 LEU A O 1
ATOM 634 N N . LEU A 1 78 ? -4.978 0.982 0.250 1.00 91.06 78 LEU A N 1
ATOM 635 C CA . LEU A 1 78 ? -3.563 0.698 0.099 1.00 91.06 78 LEU A CA 1
ATOM 636 C C . LEU A 1 78 ? -3.275 0.568 -1.395 1.00 91.06 78 LEU A C 1
ATOM 638 O O . LEU A 1 78 ? -3.902 -0.242 -2.072 1.00 91.06 78 LEU A O 1
ATOM 642 N N . VAL A 1 79 ? -2.322 1.347 -1.894 1.00 92.00 79 VAL A N 1
ATOM 643 C CA . VAL A 1 79 ? -1.798 1.225 -3.254 1.00 92.00 79 VAL A CA 1
ATOM 644 C C . VAL A 1 79 ? -0.276 1.241 -3.185 1.00 92.00 79 VAL A C 1
ATOM 646 O O . VAL A 1 79 ? 0.319 2.307 -3.011 1.00 92.00 79 VAL A O 1
ATOM 649 N N . PRO A 1 80 ? 0.383 0.084 -3.325 1.00 89.44 80 PRO A N 1
ATOM 650 C CA . PRO A 1 80 ? 1.804 0.039 -3.609 1.00 89.44 80 PRO A CA 1
ATOM 651 C C . PRO A 1 80 ? 2.044 0.542 -5.034 1.00 89.44 80 PRO A C 1
ATOM 653 O O . PRO A 1 80 ? 1.369 0.125 -5.981 1.00 89.44 80 PRO A O 1
ATOM 656 N N . PHE A 1 81 ? 2.991 1.456 -5.200 1.00 90.94 81 PHE A N 1
ATOM 657 C CA . PHE A 1 81 ? 3.332 2.017 -6.501 1.00 90.94 81 PHE A CA 1
ATOM 658 C C . PHE A 1 81 ? 4.823 2.320 -6.618 1.00 90.94 81 PHE A C 1
ATOM 660 O O . PHE A 1 81 ? 5.512 2.524 -5.624 1.00 90.94 81 PHE A O 1
ATOM 667 N N . SER A 1 82 ? 5.310 2.392 -7.849 1.00 90.06 82 SER A N 1
ATOM 668 C CA . SER A 1 82 ? 6.631 2.917 -8.205 1.00 90.06 82 SER A CA 1
ATOM 669 C C . SER A 1 82 ? 6.472 4.129 -9.124 1.00 90.06 82 SER A C 1
ATOM 671 O O . SER A 1 82 ? 5.445 4.292 -9.787 1.00 90.06 82 SER A O 1
ATOM 673 N N . VAL A 1 83 ? 7.485 4.994 -9.176 1.00 90.69 83 VAL A N 1
ATOM 674 C CA . VAL A 1 83 ? 7.589 6.032 -10.212 1.00 90.69 83 VAL A CA 1
ATOM 675 C C . VAL A 1 83 ? 8.581 5.539 -11.254 1.00 90.69 83 VAL A C 1
ATOM 677 O O . VAL A 1 83 ? 9.767 5.406 -10.970 1.00 90.69 83 VAL A O 1
ATOM 680 N N . GLU A 1 84 ? 8.096 5.244 -12.454 1.00 87.88 84 GLU A N 1
ATOM 681 C CA . GLU A 1 84 ? 8.896 4.644 -13.521 1.00 87.88 84 GLU A CA 1
ATOM 682 C C . GLU A 1 84 ? 9.060 5.624 -14.684 1.00 87.88 84 GLU A C 1
ATOM 684 O O . GLU A 1 84 ? 8.144 6.378 -15.018 1.00 87.88 84 GLU A O 1
ATOM 689 N N . ARG A 1 85 ? 10.241 5.624 -15.311 1.00 86.62 85 ARG A N 1
ATOM 690 C CA . ARG A 1 85 ? 10.474 6.345 -16.566 1.00 86.62 85 ARG A CA 1
ATOM 691 C C . ARG A 1 85 ? 10.287 5.376 -17.732 1.00 86.62 85 ARG A C 1
ATOM 693 O O . ARG A 1 85 ? 10.982 4.360 -17.771 1.00 86.62 85 ARG A O 1
ATOM 700 N N . PRO A 1 86 ? 9.380 5.667 -18.676 1.00 80.88 86 PRO A N 1
ATOM 701 C CA . PRO A 1 86 ? 9.241 4.878 -19.891 1.00 80.88 86 PRO A CA 1
ATOM 702 C C . PRO A 1 86 ? 10.571 4.786 -20.652 1.00 80.88 86 PRO A C 1
ATOM 704 O O . PRO A 1 86 ? 11.308 5.766 -20.717 1.00 80.88 86 PRO A O 1
ATOM 707 N N . ALA A 1 87 ? 10.850 3.647 -21.293 1.00 81.88 87 ALA A N 1
ATOM 708 C CA . ALA A 1 87 ? 12.074 3.433 -22.081 1.00 81.88 87 ALA A CA 1
ATOM 709 C C . ALA A 1 87 ? 12.119 4.221 -23.413 1.00 81.88 87 ALA A C 1
ATOM 711 O O . ALA A 1 87 ? 13.008 4.007 -24.234 1.00 81.88 87 ALA A O 1
ATOM 712 N N . ILE A 1 88 ? 11.159 5.122 -23.643 1.00 83.62 88 ILE A N 1
ATOM 713 C CA . ILE A 1 88 ? 11.134 6.012 -24.805 1.00 83.62 88 ILE A CA 1
ATOM 714 C C . ILE A 1 88 ? 11.972 7.273 -24.534 1.00 83.62 88 ILE A C 1
ATOM 716 O O . ILE A 1 88 ? 11.935 7.804 -23.418 1.00 83.62 88 ILE A O 1
ATOM 720 N N . PRO A 1 89 ? 12.701 7.800 -25.539 1.00 77.38 89 PRO A N 1
ATOM 721 C CA . PRO A 1 89 ? 13.376 9.087 -25.411 1.00 77.38 89 PRO A CA 1
ATOM 722 C C . PRO A 1 89 ? 12.376 10.167 -24.971 1.00 77.38 89 PRO A C 1
ATOM 724 O O . PRO A 1 89 ? 11.304 10.279 -25.560 1.00 77.38 89 PRO A O 1
ATOM 727 N N . LEU A 1 90 ? 12.727 10.946 -23.938 1.00 81.69 90 LEU A N 1
ATOM 728 C CA . LEU A 1 90 ? 11.900 12.018 -23.345 1.00 81.69 90 LEU A CA 1
ATOM 729 C C . LEU A 1 90 ? 10.626 11.557 -22.603 1.00 81.69 90 LEU A C 1
ATOM 731 O O . LEU A 1 90 ? 9.724 12.361 -22.372 1.00 81.69 90 LEU A O 1
ATOM 735 N N . GLY A 1 91 ? 10.543 10.293 -22.178 1.00 80.94 91 GLY A N 1
ATOM 736 C CA . GLY A 1 91 ? 9.435 9.820 -21.343 1.00 80.94 91 GLY A CA 1
ATOM 737 C C . GLY A 1 91 ? 9.327 10.571 -20.007 1.00 80.94 91 GLY A C 1
ATOM 738 O O . GLY A 1 91 ? 10.295 10.654 -19.246 1.00 80.94 91 GLY A O 1
ATOM 739 N N . VAL A 1 92 ? 8.135 11.089 -19.693 1.00 89.88 92 VAL A N 1
ATOM 740 C CA . VAL A 1 92 ? 7.840 11.670 -18.373 1.00 89.88 92 VAL A CA 1
ATOM 741 C C . VAL A 1 92 ? 7.716 10.563 -17.318 1.00 89.88 92 VAL A C 1
ATOM 743 O O . VAL A 1 92 ? 7.233 9.479 -17.646 1.00 89.88 92 VAL A O 1
ATOM 746 N N . PRO A 1 93 ? 8.134 10.787 -16.060 1.00 89.81 93 PRO A N 1
ATOM 747 C CA . PRO A 1 93 ? 7.915 9.819 -14.989 1.00 89.81 93 PRO A CA 1
ATOM 748 C C . PRO A 1 93 ? 6.419 9.550 -14.776 1.00 89.81 93 PRO A C 1
ATOM 750 O O . PRO A 1 93 ? 5.628 10.490 -14.697 1.00 89.81 93 PRO A O 1
ATOM 753 N N . VAL A 1 94 ? 6.038 8.279 -14.650 1.00 90.69 94 VAL A N 1
ATOM 754 C CA . VAL A 1 94 ? 4.649 7.841 -14.452 1.00 90.69 94 VAL A CA 1
ATOM 755 C C . VAL A 1 94 ? 4.548 6.993 -13.189 1.00 90.69 94 VAL A C 1
ATOM 757 O O . VAL A 1 94 ? 5.413 6.167 -12.905 1.00 90.69 94 VAL A O 1
ATOM 760 N N . MET A 1 95 ? 3.471 7.184 -12.431 1.00 92.12 95 MET A N 1
ATOM 761 C CA . MET A 1 95 ? 3.127 6.317 -11.309 1.00 92.12 95 MET A CA 1
ATOM 762 C C . MET A 1 95 ? 2.563 4.991 -11.828 1.00 92.12 95 MET A C 1
ATOM 764 O O . MET A 1 95 ? 1.521 4.973 -12.483 1.00 92.12 95 MET A O 1
ATOM 768 N N . ARG A 1 96 ? 3.237 3.884 -11.513 1.00 89.62 96 ARG A N 1
ATOM 769 C CA . ARG A 1 96 ? 2.795 2.528 -11.839 1.00 89.62 96 ARG A CA 1
ATOM 770 C C . ARG A 1 96 ? 2.341 1.824 -10.569 1.00 89.62 96 ARG A C 1
ATOM 772 O O . ARG A 1 96 ? 3.149 1.553 -9.683 1.00 89.62 96 ARG A O 1
ATOM 779 N N . THR A 1 97 ? 1.046 1.546 -10.475 1.00 89.69 97 THR A N 1
ATOM 780 C CA . THR A 1 97 ? 0.480 0.766 -9.371 1.00 89.69 97 THR A CA 1
ATOM 781 C C . THR A 1 97 ? 0.818 -0.703 -9.547 1.00 89.69 97 THR A C 1
ATOM 783 O O . THR A 1 97 ? 0.799 -1.222 -10.664 1.00 89.69 97 THR A O 1
ATOM 786 N N . TRP A 1 98 ? 1.089 -1.383 -8.443 1.00 81.38 98 TRP A N 1
ATOM 787 C CA . TRP A 1 98 ? 1.329 -2.815 -8.449 1.00 81.38 98 TRP A CA 1
ATOM 788 C C . TRP A 1 98 ? 0.021 -3.511 -8.096 1.00 81.38 98 TRP A C 1
ATOM 790 O O . TRP A 1 98 ? -0.481 -3.375 -6.983 1.00 81.38 98 TRP A O 1
ATOM 800 N N . SER A 1 99 ? -0.541 -4.236 -9.057 1.00 66.50 99 SER A N 1
ATOM 801 C CA . SER A 1 99 ? -1.558 -5.250 -8.802 1.00 66.50 99 SER A CA 1
ATOM 802 C C . SER A 1 99 ? -0.899 -6.601 -9.038 1.00 66.50 99 SER A C 1
ATOM 804 O O . SER A 1 99 ? -0.389 -6.831 -10.138 1.00 66.50 99 SER A O 1
ATOM 806 N N . SER A 1 100 ? -0.837 -7.442 -8.003 1.00 58.00 100 SER A N 1
ATOM 807 C CA . SER A 1 100 ? -0.466 -8.852 -8.172 1.00 58.00 100 SER A CA 1
ATOM 808 C C . SER A 1 100 ? -1.392 -9.565 -9.140 1.00 58.00 100 SER A C 1
ATOM 810 O O . SER A 1 100 ? -2.600 -9.236 -9.126 1.00 58.00 100 SER A O 1
#